Protein AF-A0A4Y2L6A6-F1 (afdb_monomer_lite)

Secondary structure (DSSP, 8-state):
-EESSSS--HHHHHHHHHHHTT---EEEEEEEEES-SS---EEEEEEEEE--STT--EEHHHHHHHTTSEEPPPP-

Structure (mmCIF, N/CA/C/O backbone):
data_AF-A0A4Y2L6A6-F1
#
_entry.id   AF-A0A4Y2L6A6-F1
#
loop_
_atom_site.group_PDB
_atom_site.id
_atom_site.type_symbol
_atom_site.label_atom_id
_atom_site.label_alt_id
_atom_site.label_comp_id
_atom_site.label_asym_id
_atom_site.label_entity_id
_atom_site.label_seq_id
_atom_site.pdbx_PDB_ins_code
_atom_site.Cartn_x
_atom_site.Cartn_y
_atom_site.Cartn_z
_atom_site.occupancy
_atom_site.B_iso_or_equiv
_atom_site.auth_seq_id
_atom_site.auth_comp_id
_atom_site.auth_asym_id
_atom_site.auth_atom_id
_atom_site.pdbx_PDB_model_num
ATOM 1 N N . VAL A 1 1 ? 0.158 -6.094 -4.455 1.00 94.88 1 VAL A N 1
ATOM 2 C CA . VAL A 1 1 ? -0.857 -5.769 -5.490 1.00 94.88 1 VAL A CA 1
ATOM 3 C C . VAL A 1 1 ? -0.189 -5.101 -6.677 1.00 94.88 1 VAL A C 1
ATOM 5 O O . VAL A 1 1 ? 0.928 -4.618 -6.525 1.00 94.88 1 VAL A O 1
ATOM 8 N N . VAL A 1 2 ? -0.838 -5.109 -7.839 1.00 96.31 2 VAL A N 1
ATOM 9 C CA . VAL A 1 2 ? -0.345 -4.514 -9.097 1.00 96.31 2 VAL A CA 1
ATOM 10 C C . VAL A 1 2 ? -1.429 -3.605 -9.699 1.00 96.31 2 VAL A C 1
ATOM 12 O O . VAL A 1 2 ? -2.595 -3.757 -9.314 1.00 96.31 2 VAL A O 1
ATOM 15 N N . PRO A 1 3 ? -1.091 -2.663 -10.603 1.00 97.12 3 PRO A N 1
ATOM 16 C CA . PRO A 1 3 ? -2.091 -1.792 -11.213 1.00 97.12 3 PRO A CA 1
ATOM 17 C C . PRO A 1 3 ? -3.136 -2.587 -12.004 1.00 97.12 3 PRO A C 1
ATOM 19 O O . PRO A 1 3 ? -2.882 -3.703 -12.473 1.00 97.12 3 PRO A O 1
ATOM 22 N N . MET A 1 4 ? -4.323 -1.995 -12.156 1.00 95.12 4 MET A N 1
ATOM 23 C CA . MET A 1 4 ? -5.414 -2.581 -12.944 1.00 95.12 4 MET A CA 1
ATOM 24 C C . MET A 1 4 ? -5.017 -2.791 -14.406 1.00 95.12 4 MET A C 1
ATOM 26 O O . MET A 1 4 ? -5.313 -3.835 -14.981 1.00 95.12 4 MET A O 1
ATOM 30 N N . GLU A 1 5 ? -4.302 -1.825 -14.979 1.00 91.69 5 GLU A N 1
ATOM 31 C CA . GLU A 1 5 ? -3.833 -1.852 -16.363 1.00 91.69 5 GLU A CA 1
ATOM 32 C C . GLU A 1 5 ? -2.307 -2.044 -16.422 1.00 91.69 5 GLU A C 1
ATOM 34 O O . GLU A 1 5 ? -1.729 -2.785 -15.625 1.00 91.69 5 GLU A O 1
ATOM 39 N N . MET A 1 6 ? -1.654 -1.398 -17.390 1.00 93.31 6 MET A N 1
ATOM 40 C CA . MET A 1 6 ? -0.207 -1.433 -17.581 1.00 93.31 6 MET A CA 1
ATOM 41 C C . MET A 1 6 ? 0.551 -0.636 -16.509 1.00 93.31 6 MET A C 1
ATOM 43 O O . MET A 1 6 ? 1.648 -1.040 -16.136 1.00 93.31 6 MET A O 1
ATOM 47 N N . ASP A 1 7 ? -0.028 0.455 -15.996 1.00 96.19 7 ASP A N 1
ATOM 48 C CA . ASP A 1 7 ? 0.599 1.314 -14.983 1.00 96.19 7 ASP A CA 1
ATOM 49 C C . ASP A 1 7 ? -0.434 1.910 -14.007 1.00 96.19 7 ASP A C 1
ATOM 51 O O . ASP A 1 7 ? -1.650 1.839 -14.228 1.00 96.19 7 ASP A O 1
ATOM 55 N N . TRP A 1 8 ? 0.043 2.484 -12.904 1.00 95.94 8 TRP A N 1
ATOM 56 C CA . TRP A 1 8 ? -0.781 3.179 -11.923 1.00 95.94 8 TRP A CA 1
ATOM 57 C C . TRP A 1 8 ? -1.296 4.504 -12.482 1.00 95.94 8 TRP A C 1
ATOM 59 O O . TRP A 1 8 ? -0.532 5.402 -12.834 1.00 95.94 8 TRP A O 1
ATOM 69 N N . ARG A 1 9 ? -2.622 4.661 -12.504 1.00 96.31 9 ARG A N 1
ATOM 70 C CA . ARG A 1 9 ? -3.248 5.944 -12.834 1.00 96.31 9 ARG A CA 1
ATOM 71 C C . ARG A 1 9 ? -2.902 6.978 -11.763 1.00 96.31 9 ARG A C 1
ATOM 73 O O . ARG A 1 9 ? -2.953 6.677 -10.571 1.00 96.31 9 ARG A O 1
ATOM 80 N N . ALA A 1 10 ? -2.636 8.216 -12.179 1.00 96.81 10 ALA A N 1
ATOM 81 C CA . ALA A 1 10 ? -2.310 9.312 -11.263 1.00 96.81 10 ALA A CA 1
ATOM 82 C C . ALA A 1 10 ? -3.384 9.515 -10.178 1.00 96.81 10 ALA A C 1
ATOM 84 O O . ALA A 1 10 ? -3.054 9.737 -9.016 1.00 96.81 10 ALA A O 1
ATOM 85 N N . GLU A 1 11 ? -4.659 9.364 -10.540 1.00 96.75 11 GLU A N 1
ATOM 86 C CA . GLU A 1 11 ? -5.780 9.421 -9.601 1.00 96.75 11 GLU A CA 1
ATOM 87 C C . GLU A 1 11 ? -5.671 8.360 -8.496 1.00 96.75 11 GLU A C 1
ATOM 89 O O . GLU A 1 11 ? -5.821 8.681 -7.318 1.00 96.75 11 GLU A O 1
ATOM 94 N N . HIS A 1 12 ? -5.320 7.117 -8.844 1.00 96.62 12 HIS A N 1
ATOM 95 C CA . HIS A 1 12 ? -5.162 6.050 -7.855 1.00 96.62 12 HIS A CA 1
ATOM 96 C C . HIS A 1 12 ? -3.978 6.331 -6.919 1.00 96.62 12 HIS A C 1
ATOM 98 O O . HIS A 1 12 ? -4.053 6.051 -5.724 1.00 96.62 12 HIS A O 1
ATOM 104 N N . CYS A 1 13 ? -2.899 6.931 -7.435 1.00 96.62 13 CYS A N 1
ATOM 105 C CA . CYS A 1 13 ? -1.756 7.354 -6.624 1.00 96.62 13 CYS A CA 1
ATOM 106 C C . CYS A 1 13 ? -2.135 8.456 -5.622 1.00 96.62 13 CYS A C 1
ATOM 108 O O . CYS A 1 13 ? -1.691 8.415 -4.474 1.00 96.62 13 CYS A O 1
ATOM 110 N N . ILE A 1 14 ? -2.959 9.425 -6.037 1.00 97.19 14 ILE A N 1
ATOM 111 C CA . ILE A 1 14 ? -3.452 10.499 -5.160 1.00 97.19 14 ILE A CA 1
ATOM 112 C C . ILE A 1 14 ? -4.343 9.912 -4.062 1.00 97.19 14 ILE A C 1
ATOM 114 O O . ILE A 1 14 ? -4.101 10.168 -2.885 1.00 97.19 14 ILE A O 1
ATOM 118 N N . 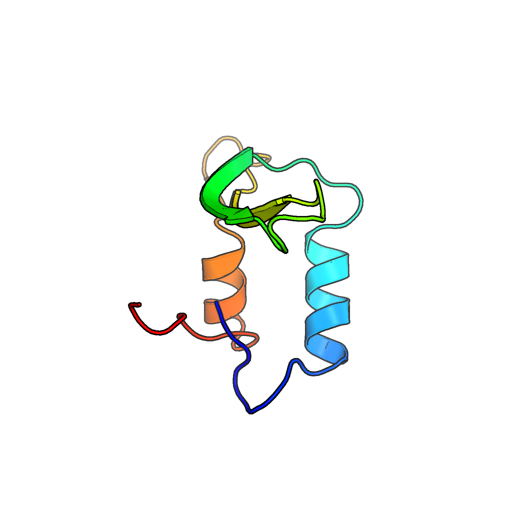GLN A 1 15 ? -5.300 9.057 -4.424 1.00 95.81 15 GLN A N 1
ATOM 119 C CA . GLN A 1 15 ? -6.181 8.397 -3.457 1.00 95.81 15 GLN A CA 1
ATOM 120 C C . GLN A 1 15 ? -5.391 7.527 -2.469 1.00 95.81 15 GLN A C 1
ATOM 122 O O . GLN A 1 15 ? -5.617 7.589 -1.261 1.00 95.81 15 GLN A O 1
ATOM 127 N N . PHE A 1 16 ? -4.407 6.759 -2.950 1.00 96.44 16 PHE A N 1
ATOM 128 C CA . PHE A 1 16 ? -3.530 5.986 -2.072 1.00 96.44 16 PHE A CA 1
ATOM 129 C C . PHE A 1 16 ? -2.748 6.894 -1.115 1.00 96.44 16 PHE A C 1
ATOM 131 O O . PHE A 1 16 ? -2.677 6.607 0.079 1.00 96.44 16 PHE A O 1
ATOM 138 N N . LYS A 1 17 ? -2.211 8.021 -1.600 1.00 96.62 17 LYS A N 1
ATOM 139 C CA . LYS A 1 17 ? -1.526 9.009 -0.757 1.00 96.62 17 LYS A CA 1
ATOM 140 C C . LYS A 1 17 ? -2.437 9.529 0.358 1.00 96.62 17 LYS A C 1
ATOM 142 O O . LYS A 1 17 ? -2.005 9.556 1.508 1.00 96.62 17 LYS A O 1
ATOM 147 N N . GLU A 1 18 ? -3.672 9.916 0.051 1.00 94.94 18 GLU A N 1
ATOM 148 C CA . GLU A 1 18 ? -4.655 10.379 1.046 1.00 94.94 18 GLU A CA 1
ATOM 149 C C . GLU A 1 18 ? -5.015 9.287 2.065 1.00 94.94 18 GLU A C 1
ATOM 151 O O . GLU A 1 18 ? -5.259 9.561 3.244 1.00 94.94 18 GLU A O 1
ATOM 156 N N . MET A 1 19 ? -5.002 8.023 1.636 1.00 92.38 19 MET A N 1
ATOM 157 C CA . MET A 1 19 ? -5.220 6.895 2.531 1.00 92.38 19 MET A CA 1
ATOM 158 C C . MET A 1 19 ? -4.089 6.724 3.548 1.00 92.38 19 MET A C 1
ATOM 160 O O . MET A 1 19 ? -4.403 6.379 4.686 1.00 92.38 19 MET A O 1
ATOM 164 N N . VAL A 1 20 ? -2.827 6.974 3.177 1.00 94.50 20 VAL A N 1
ATOM 165 C CA . VAL A 1 20 ? -1.648 6.576 3.979 1.00 94.50 20 VAL A CA 1
ATOM 166 C C . VAL A 1 20 ? -0.838 7.719 4.596 1.00 94.50 20 VAL A C 1
ATOM 168 O O . VAL A 1 20 ? -0.038 7.483 5.497 1.00 94.50 20 VAL A O 1
ATOM 171 N N . THR A 1 21 ? -1.006 8.954 4.133 1.00 94.94 21 THR A N 1
ATOM 172 C CA . THR A 1 21 ? -0.220 10.093 4.637 1.00 94.94 21 THR A CA 1
ATOM 173 C C . THR A 1 21 ? -0.629 10.446 6.069 1.00 94.94 21 THR A C 1
ATOM 175 O O . THR A 1 21 ? -1.813 10.415 6.392 1.00 94.94 21 THR A O 1
ATOM 178 N N . GLU A 1 22 ? 0.353 10.782 6.916 1.00 94.88 22 GLU A N 1
ATOM 179 C CA . GLU A 1 22 ? 0.153 11.205 8.318 1.00 94.88 22 GLU A CA 1
ATOM 180 C C . GLU A 1 22 ? -0.613 10.193 9.192 1.00 94.88 22 GLU A C 1
ATOM 182 O O . GLU A 1 22 ? -1.253 10.550 10.180 1.00 94.88 22 GLU A O 1
ATOM 187 N N . LYS A 1 23 ? -0.521 8.904 8.852 1.00 94.12 23 LYS A N 1
ATOM 188 C CA . LYS A 1 23 ? -1.129 7.806 9.609 1.00 94.12 23 LYS A CA 1
ATOM 189 C C . LYS A 1 23 ? -0.095 6.754 9.980 1.00 94.12 23 LYS A C 1
ATOM 191 O O . LYS A 1 23 ? 0.905 6.566 9.290 1.00 94.12 23 LYS A O 1
ATOM 196 N N . MET A 1 24 ? -0.360 6.066 11.084 1.00 94.81 24 MET A N 1
ATOM 197 C CA . MET A 1 24 ? 0.473 4.976 11.583 1.00 94.81 24 MET A CA 1
ATOM 198 C C . MET A 1 24 ? -0.112 3.643 11.127 1.00 94.81 24 MET A C 1
ATOM 200 O O . MET A 1 24 ? -1.315 3.422 11.248 1.00 94.81 24 MET A O 1
ATOM 204 N N . PHE A 1 25 ? 0.749 2.753 10.642 1.00 96.75 25 PHE A N 1
ATOM 205 C CA . PHE A 1 25 ? 0.372 1.416 10.191 1.00 96.75 25 PHE A CA 1
ATOM 206 C C . PHE A 1 25 ? 1.273 0.380 10.844 1.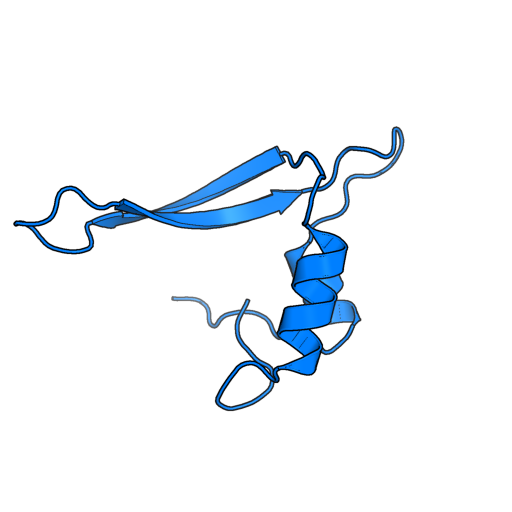00 96.75 25 PHE A C 1
ATOM 208 O O . PHE A 1 25 ? 2.462 0.624 11.067 1.00 96.75 25 PHE A O 1
ATOM 215 N N . VAL A 1 26 ? 0.719 -0.803 11.080 1.00 96.81 26 VAL A N 1
ATOM 216 C CA . VAL A 1 26 ? 1.522 -2.008 11.272 1.00 96.81 26 VAL A CA 1
ATOM 217 C C . VAL A 1 26 ? 1.930 -2.518 9.891 1.00 96.81 26 VAL A C 1
ATOM 219 O O . VAL A 1 26 ? 1.143 -2.477 8.944 1.00 96.81 26 VAL A O 1
ATOM 222 N N . ALA A 1 27 ? 3.171 -2.985 9.762 1.00 96.25 27 ALA A N 1
ATOM 223 C CA . ALA A 1 27 ? 3.690 -3.520 8.511 1.00 96.25 27 ALA A CA 1
ATOM 224 C C . ALA A 1 27 ? 4.225 -4.943 8.697 1.00 96.25 27 ALA A C 1
ATOM 226 O O . ALA A 1 27 ? 4.994 -5.209 9.620 1.00 96.25 27 ALA A O 1
ATOM 227 N N . ILE A 1 28 ? 3.861 -5.840 7.781 1.00 96.25 28 ILE A N 1
ATOM 228 C CA . ILE A 1 28 ? 4.474 -7.166 7.647 1.00 96.25 28 ILE A CA 1
ATOM 229 C C . ILE A 1 28 ? 5.427 -7.119 6.456 1.00 96.25 28 ILE A C 1
ATOM 231 O O . ILE A 1 28 ? 5.006 -6.799 5.342 1.00 96.25 28 ILE A O 1
ATOM 235 N N . VAL A 1 29 ? 6.698 -7.458 6.675 1.00 94.88 29 VAL A N 1
ATOM 236 C CA . VAL A 1 29 ? 7.678 -7.622 5.593 1.00 94.88 29 VAL A CA 1
ATOM 237 C C . VAL A 1 29 ? 7.440 -8.973 4.924 1.00 94.88 29 VAL A C 1
ATOM 239 O O . VAL A 1 29 ? 7.667 -10.012 5.536 1.00 94.88 29 VAL A O 1
ATOM 242 N N . GLN A 1 30 ? 6.967 -8.956 3.680 1.00 91.44 30 GLN A N 1
ATOM 243 C CA . GLN A 1 30 ? 6.718 -10.161 2.879 1.00 91.44 30 GLN A CA 1
ATOM 244 C C . GLN A 1 30 ? 7.983 -10.647 2.177 1.00 91.44 30 GLN A C 1
ATOM 246 O O . GLN A 1 30 ? 8.250 -11.842 2.116 1.00 91.44 30 GLN A O 1
ATOM 251 N N . ASN A 1 31 ? 8.772 -9.713 1.650 1.00 88.56 31 ASN A N 1
ATOM 252 C CA . ASN A 1 31 ? 9.991 -10.022 0.921 1.00 88.56 31 ASN A CA 1
ATOM 253 C C . ASN A 1 31 ? 11.011 -8.895 1.103 1.00 88.56 31 ASN A C 1
ATOM 255 O O . ASN A 1 31 ? 10.654 -7.735 1.342 1.00 88.56 31 ASN A O 1
ATOM 259 N N . ARG A 1 32 ? 12.287 -9.249 0.983 1.00 87.62 32 ARG A N 1
ATOM 260 C CA . ARG A 1 32 ? 13.427 -8.347 1.065 1.00 87.62 32 ARG A CA 1
ATOM 261 C C . ARG A 1 32 ? 14.405 -8.704 -0.047 1.00 87.62 32 ARG A C 1
ATOM 263 O O . ARG A 1 32 ? 15.011 -9.769 -0.018 1.00 87.62 32 ARG A O 1
ATOM 270 N N . GLU A 1 33 ? 14.610 -7.774 -0.968 1.00 85.25 33 GLU A N 1
ATOM 271 C CA . GLU A 1 33 ? 15.545 -7.909 -2.083 1.00 85.25 33 GLU A CA 1
ATOM 272 C C . GLU A 1 33 ? 16.649 -6.850 -1.946 1.00 85.25 33 GLU A C 1
ATOM 274 O O . GLU A 1 33 ? 16.377 -5.681 -1.654 1.00 85.25 33 GLU A O 1
ATOM 279 N N . LEU A 1 34 ? 17.905 -7.259 -2.133 1.00 77.25 34 LEU A N 1
ATOM 280 C CA . LEU A 1 34 ? 19.003 -6.312 -2.332 1.00 77.25 34 LEU A CA 1
ATOM 281 C C . LEU A 1 34 ? 18.901 -5.771 -3.753 1.00 77.25 34 LEU A C 1
ATOM 283 O O . LEU A 1 34 ? 18.679 -6.536 -4.691 1.00 77.25 34 LEU A O 1
ATOM 287 N N . ARG A 1 35 ? 18.999 -4.449 -3.902 1.00 67.19 35 ARG A N 1
ATOM 288 C CA . ARG A 1 35 ? 18.786 -3.803 -5.199 1.00 67.19 35 ARG A CA 1
ATOM 289 C C . ARG A 1 35 ? 19.965 -4.018 -6.154 1.00 67.19 35 ARG A C 1
ATOM 291 O O . ARG A 1 35 ? 19.741 -4.092 -7.357 1.00 67.19 35 ARG A O 1
ATOM 298 N N . ASP A 1 36 ? 21.172 -4.143 -5.606 1.00 70.69 36 ASP A N 1
ATOM 299 C CA . ASP A 1 36 ? 22.430 -4.457 -6.290 1.00 70.69 36 ASP A CA 1
ATOM 300 C C . ASP A 1 36 ? 23.409 -5.047 -5.247 1.00 70.69 36 ASP A C 1
ATOM 302 O O . ASP A 1 36 ? 23.286 -4.751 -4.060 1.00 70.69 36 ASP A O 1
ATOM 306 N N . GLU A 1 37 ? 24.386 -5.865 -5.644 1.00 62.50 37 GLU A N 1
ATOM 307 C CA . GLU A 1 37 ? 25.444 -6.334 -4.726 1.00 62.50 37 GLU A CA 1
ATOM 308 C C . GLU A 1 37 ? 26.378 -5.190 -4.287 1.00 62.50 37 GLU A C 1
ATOM 310 O O . GLU A 1 37 ? 27.022 -5.269 -3.239 1.00 62.50 37 GLU A O 1
ATOM 315 N N . SER A 1 38 ? 26.432 -4.115 -5.078 1.00 67.12 38 SER A N 1
ATOM 316 C CA . SER A 1 38 ? 27.215 -2.904 -4.810 1.00 67.12 38 SER A CA 1
ATOM 317 C C . SER A 1 38 ? 26.436 -1.794 -4.090 1.00 67.12 38 SER A C 1
ATOM 319 O O . SER A 1 38 ? 27.047 -0.865 -3.557 1.00 67.12 38 SER A O 1
ATOM 321 N N . ASP A 1 39 ? 25.104 -1.895 -4.044 1.00 66.69 39 ASP A N 1
ATOM 322 C CA . ASP A 1 39 ? 24.215 -0.921 -3.412 1.00 66.69 39 ASP A CA 1
ATOM 323 C C . ASP A 1 39 ? 23.667 -1.494 -2.101 1.00 66.69 39 ASP A C 1
ATOM 325 O O . ASP A 1 39 ? 22.993 -2.522 -2.065 1.00 66.69 39 ASP A O 1
ATOM 329 N N . SER A 1 40 ? 23.923 -0.804 -0.991 1.00 74.75 40 SER A N 1
ATOM 330 C CA . SER A 1 40 ? 23.379 -1.181 0.316 1.00 74.75 40 SER A CA 1
ATOM 331 C C . SER A 1 40 ? 21.871 -0.914 0.438 1.00 74.75 40 SER A C 1
ATOM 333 O O . SER A 1 40 ? 21.285 -1.173 1.495 1.00 74.75 40 SER A O 1
ATOM 335 N N . SER A 1 41 ? 21.222 -0.413 -0.622 1.00 79.12 41 SER A N 1
ATOM 336 C CA . SER A 1 41 ? 19.783 -0.188 -0.647 1.00 79.12 41 SER A CA 1
ATOM 337 C C . SER A 1 41 ? 18.982 -1.498 -0.657 1.00 79.12 41 SER A C 1
ATOM 339 O O . SER A 1 41 ? 19.181 -2.420 -1.452 1.00 79.12 41 SER A O 1
ATOM 341 N N . VAL A 1 42 ? 18.040 -1.578 0.282 1.00 84.56 42 VAL A N 1
ATOM 342 C CA . VAL A 1 42 ? 17.153 -2.725 0.470 1.00 84.56 42 VAL A CA 1
ATOM 343 C C . VAL A 1 42 ? 15.768 -2.354 -0.042 1.00 84.56 42 VAL A C 1
ATOM 345 O O . VAL A 1 42 ? 15.154 -1.403 0.444 1.00 84.56 42 VAL A O 1
ATOM 348 N N . LYS A 1 43 ? 15.244 -3.136 -0.986 1.00 87.44 43 LYS A N 1
ATOM 349 C CA . LYS A 1 43 ? 13.839 -3.073 -1.379 1.00 87.44 43 LYS A CA 1
ATOM 350 C C . LYS A 1 43 ? 13.047 -4.050 -0.515 1.00 87.44 43 LYS A C 1
ATOM 352 O O . LYS A 1 43 ? 13.384 -5.229 -0.434 1.00 87.44 43 LYS A O 1
ATOM 357 N N . VAL A 1 44 ? 11.982 -3.565 0.112 1.00 90.88 44 VAL A N 1
ATOM 358 C CA . VAL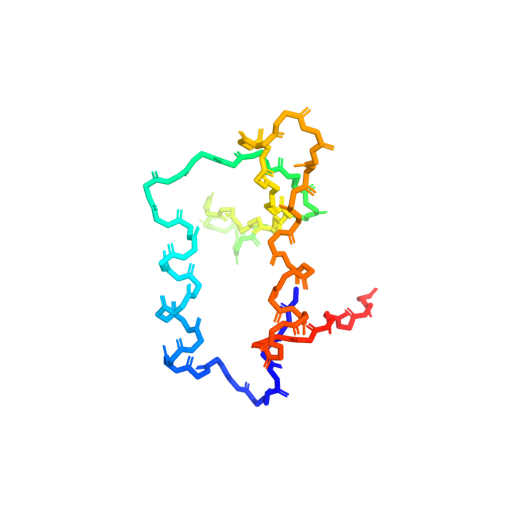 A 1 44 ? 11.053 -4.399 0.883 1.00 90.88 44 VAL A CA 1
ATOM 359 C C . VAL A 1 44 ? 9.673 -4.398 0.242 1.00 90.88 44 VAL A C 1
ATOM 361 O O . VAL A 1 44 ? 9.174 -3.358 -0.188 1.00 90.88 44 VAL A O 1
ATOM 364 N N . GLU A 1 45 ? 9.055 -5.572 0.183 1.00 92.38 45 GLU A N 1
ATOM 365 C CA . GLU A 1 45 ? 7.635 -5.723 -0.125 1.00 92.38 45 GLU A CA 1
ATOM 366 C C . GLU A 1 45 ? 6.883 -5.812 1.209 1.00 92.38 45 GLU A C 1
ATOM 368 O O . GLU A 1 45 ? 7.221 -6.635 2.062 1.00 92.38 45 GLU A O 1
ATOM 373 N N . LEU A 1 46 ? 5.892 -4.939 1.410 1.00 94.56 46 LEU A N 1
ATOM 374 C CA . LEU A 1 46 ? 5.172 -4.800 2.677 1.00 94.56 46 LEU A CA 1
ATOM 375 C C . LEU A 1 46 ? 3.678 -5.078 2.504 1.00 94.56 46 LEU A C 1
ATOM 377 O O . LEU A 1 46 ? 3.074 -4.699 1.499 1.00 94.56 46 LEU A O 1
ATOM 381 N N . ILE A 1 47 ? 3.067 -5.646 3.540 1.00 96.38 47 ILE A N 1
ATOM 382 C CA . ILE A 1 47 ? 1.627 -5.542 3.783 1.00 96.38 47 ILE A CA 1
ATOM 383 C C . ILE A 1 47 ? 1.422 -4.474 4.847 1.00 96.38 47 ILE A C 1
ATOM 385 O O . ILE A 1 47 ? 1.937 -4.612 5.953 1.00 96.38 47 ILE A O 1
ATOM 389 N N . LEU A 1 48 ? 0.669 -3.429 4.506 1.00 97.00 48 LEU A N 1
ATOM 390 C CA . LEU A 1 48 ? 0.275 -2.376 5.438 1.00 97.00 48 LEU A CA 1
ATOM 391 C C . LEU A 1 48 ? -1.101 -2.686 6.025 1.00 97.00 48 LEU A C 1
ATOM 393 O O . LEU A 1 48 ? -2.031 -3.029 5.285 1.00 97.00 48 LEU A O 1
ATOM 397 N N . ILE A 1 49 ? -1.210 -2.538 7.341 1.00 97.69 49 ILE A N 1
ATOM 398 C CA . ILE A 1 49 ? -2.407 -2.810 8.130 1.00 97.69 49 ILE A CA 1
ATOM 399 C C . ILE A 1 49 ? -2.697 -1.574 8.983 1.00 97.69 49 ILE A C 1
ATOM 401 O O . ILE A 1 49 ? -1.858 -1.140 9.775 1.00 97.69 49 ILE A O 1
ATOM 405 N N . ASP A 1 50 ? -3.876 -0.991 8.801 1.00 96.69 50 ASP A N 1
ATOM 406 C CA . ASP A 1 50 ? -4.400 0.058 9.670 1.00 96.69 50 ASP A CA 1
ATOM 407 C C . ASP A 1 50 ? -5.115 -0.596 10.856 1.00 96.69 50 ASP A C 1
ATOM 409 O O . ASP A 1 50 ? -6.142 -1.255 10.687 1.00 96.69 50 ASP A O 1
ATOM 413 N N . THR A 1 51 ? -4.548 -0.413 12.046 1.00 96.31 51 THR A N 1
ATOM 414 C CA . THR A 1 51 ? -5.057 -0.941 13.320 1.00 96.31 51 THR A CA 1
ATOM 415 C C . THR A 1 51 ? -5.626 0.179 14.201 1.00 96.31 51 THR A C 1
ATOM 417 O O . THR A 1 51 ? -5.676 0.056 15.423 1.00 96.31 51 THR A O 1
ATOM 420 N N . SER A 1 52 ? -5.980 1.331 13.616 1.00 93.94 52 SER A N 1
ATOM 421 C CA . SER A 1 52 ? -6.523 2.476 14.363 1.00 93.94 52 SER A CA 1
ATOM 422 C C . SER A 1 52 ? -7.931 2.228 14.910 1.00 93.94 52 SER A C 1
ATOM 424 O O . SER A 1 52 ? -8.362 2.917 15.837 1.00 93.94 52 SER A O 1
ATOM 426 N N . LYS A 1 53 ? -8.652 1.243 14.358 1.00 91.12 53 LYS A N 1
ATOM 427 C CA . LYS A 1 53 ? -9.976 0.832 14.831 1.00 91.12 53 LYS A CA 1
ATOM 428 C C . LYS A 1 53 ? -9.840 -0.314 15.840 1.00 91.12 53 LYS A C 1
ATOM 430 O O . LYS A 1 53 ? -9.162 -1.293 15.546 1.00 91.12 53 LYS A O 1
ATOM 435 N N . PRO A 1 54 ? -10.500 -0.232 17.007 1.00 91.38 54 PRO A N 1
ATOM 436 C CA . PRO A 1 54 ? -10.320 -1.202 18.088 1.00 91.38 54 PRO A CA 1
ATOM 437 C C . PRO A 1 54 ? -10.896 -2.594 17.788 1.00 91.38 54 PRO A C 1
ATOM 439 O O . PRO A 1 54 ? -10.542 -3.557 18.459 1.00 91.38 54 PRO A O 1
ATOM 442 N N . ASP A 1 55 ? -11.807 -2.703 16.824 1.00 94.69 55 ASP A N 1
ATOM 443 C CA . ASP A 1 55 ? -12.576 -3.908 16.513 1.00 94.69 55 ASP A CA 1
ATOM 444 C C . ASP A 1 55 ? -12.207 -4.547 15.169 1.00 94.69 55 ASP A C 1
ATOM 446 O O . ASP A 1 55 ? -12.697 -5.633 14.852 1.00 94.69 55 ASP A O 1
ATOM 450 N N . LYS A 1 56 ? -11.370 -3.886 14.360 1.00 94.81 56 LYS A N 1
ATOM 451 C CA . LYS A 1 56 ? -11.048 -4.365 13.018 1.00 94.81 56 LYS A CA 1
ATOM 452 C C . LYS A 1 56 ? -9.723 -3.825 12.495 1.00 94.81 56 LYS A C 1
ATOM 454 O O . LYS A 1 56 ? -9.543 -2.617 12.366 1.00 94.81 56 LYS A O 1
ATOM 459 N N . ASP A 1 57 ? -8.901 -4.747 12.017 1.00 96.81 57 ASP A N 1
ATOM 460 C CA . ASP A 1 57 ? -7.740 -4.440 11.193 1.00 96.81 57 ASP A CA 1
ATOM 461 C C . ASP A 1 57 ? -8.156 -4.223 9.734 1.00 96.81 57 ASP A C 1
ATOM 463 O O . ASP A 1 57 ? -8.946 -4.987 9.165 1.00 96.81 57 ASP A O 1
ATOM 467 N N . VAL A 1 58 ? -7.623 -3.173 9.109 1.00 96.44 58 VAL A N 1
ATOM 468 C CA . VAL A 1 58 ? -7.866 -2.871 7.695 1.00 96.44 58 VAL A CA 1
ATOM 469 C C . VAL A 1 58 ? -6.587 -3.085 6.901 1.00 96.44 58 VAL A C 1
ATOM 471 O O . VAL A 1 58 ? -5.627 -2.320 6.997 1.00 96.44 58 VAL A O 1
ATOM 474 N N . TYR A 1 59 ? -6.589 -4.116 6.065 1.00 96.81 59 TYR A N 1
ATOM 475 C CA . TYR A 1 59 ? -5.488 -4.418 5.165 1.00 96.81 59 TYR A CA 1
ATOM 476 C C . TYR A 1 59 ? -5.558 -3.497 3.949 1.00 96.81 59 TYR A C 1
ATOM 478 O O . TYR A 1 59 ? -6.480 -3.564 3.136 1.00 96.81 59 TYR A O 1
ATOM 486 N N . ILE A 1 60 ? -4.557 -2.632 3.793 1.00 97.00 60 ILE A N 1
ATOM 487 C CA . ILE A 1 60 ? -4.592 -1.579 2.768 1.00 97.00 60 ILE A CA 1
ATOM 488 C C . ILE A 1 60 ? -4.641 -2.164 1.356 1.00 97.00 60 ILE A C 1
ATOM 490 O O . ILE A 1 60 ? -5.319 -1.632 0.484 1.00 97.00 60 ILE A O 1
ATOM 494 N N . HIS A 1 61 ? -3.959 -3.283 1.126 1.00 96.25 61 HIS A N 1
ATOM 495 C CA . HIS A 1 61 ? -3.941 -3.930 -0.181 1.00 96.25 61 HIS A CA 1
ATOM 496 C C . HIS A 1 61 ? -5.302 -4.526 -0.580 1.00 96.25 61 HIS A C 1
ATOM 498 O O . HIS A 1 61 ? -5.637 -4.485 -1.761 1.00 96.25 61 HIS A O 1
ATOM 504 N N . GLU A 1 62 ? -6.085 -5.035 0.378 1.00 97.19 62 GLU A N 1
ATOM 505 C CA . GLU A 1 62 ? -7.450 -5.522 0.139 1.00 97.19 62 GLU A CA 1
ATOM 506 C C . GLU A 1 62 ? -8.362 -4.353 -0.223 1.00 97.19 62 GLU A C 1
ATOM 508 O O . GLU A 1 62 ? -9.049 -4.400 -1.238 1.00 97.19 62 GLU A O 1
ATOM 513 N N . LEU A 1 63 ? -8.266 -3.249 0.525 1.00 96.50 63 LEU A N 1
ATOM 514 C CA . LEU A 1 63 ? -9.051 -2.045 0.263 1.00 96.50 63 LEU A CA 1
ATOM 515 C C . LEU A 1 63 ? -8.772 -1.449 -1.128 1.00 96.50 63 LEU A C 1
ATOM 517 O O . LEU A 1 63 ? -9.686 -0.953 -1.782 1.00 96.50 63 LEU A O 1
ATOM 521 N N . LEU A 1 64 ? -7.524 -1.511 -1.606 1.00 97.31 64 LEU A N 1
ATOM 522 C CA . LEU A 1 64 ? -7.177 -1.099 -2.972 1.00 97.31 64 LEU A CA 1
ATOM 523 C C . LEU A 1 64 ? -7.819 -1.995 -4.040 1.00 97.31 64 LEU A C 1
ATOM 525 O O . LEU A 1 64 ? -8.168 -1.498 -5.110 1.00 97.31 64 LEU A O 1
ATOM 529 N N . ILE A 1 65 ? -7.969 -3.294 -3.767 1.00 97.69 65 ILE A N 1
ATOM 5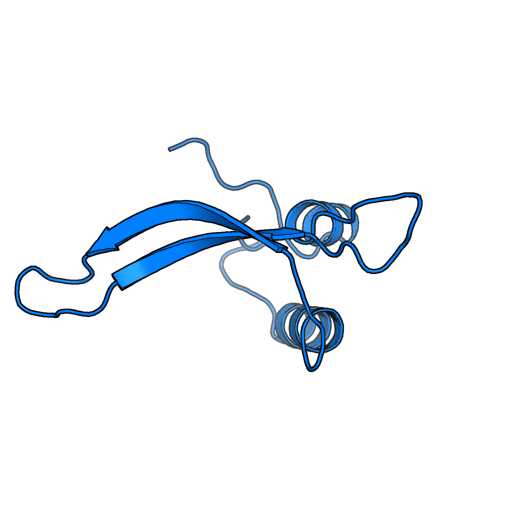30 C CA . ILE A 1 65 ? -8.642 -4.235 -4.672 1.00 97.69 65 ILE A CA 1
ATOM 531 C C . ILE A 1 65 ? -10.154 -3.996 -4.662 1.00 97.69 65 ILE A C 1
ATOM 533 O O . ILE A 1 65 ? -10.756 -3.879 -5.724 1.00 97.69 65 ILE A O 1
ATOM 537 N N . GLU A 1 66 ? -10.759 -3.860 -3.480 1.00 97.19 66 GLU A N 1
ATOM 538 C CA . GLU A 1 66 ? -12.193 -3.579 -3.319 1.00 97.19 66 GLU A CA 1
ATOM 539 C C . GLU A 1 66 ? -12.619 -2.278 -4.011 1.00 97.19 66 GLU A C 1
ATOM 541 O O . GLU A 1 66 ? -13.733 -2.180 -4.520 1.00 97.19 66 GLU A O 1
ATOM 546 N N . LYS A 1 67 ? -11.730 -1.278 -4.048 1.00 96.31 67 LYS A N 1
ATOM 547 C CA . LYS A 1 67 ? -11.946 0.008 -4.729 1.00 96.31 67 LYS A CA 1
ATOM 548 C C . LYS A 1 67 ? -11.629 -0.014 -6.226 1.00 96.31 67 LYS A C 1
ATOM 550 O O . LYS A 1 67 ? -11.624 1.047 -6.840 1.00 96.31 67 LYS A O 1
ATOM 555 N N . GLU A 1 68 ? -11.310 -1.176 -6.794 1.00 96.06 68 GLU A N 1
ATOM 556 C CA . GLU A 1 68 ? -10.892 -1.329 -8.196 1.00 96.06 68 GLU A CA 1
ATOM 557 C C . GLU A 1 68 ? -9.681 -0.449 -8.571 1.00 96.06 68 GLU A C 1
ATOM 559 O O . GLU A 1 68 ? -9.469 -0.094 -9.730 1.00 96.06 68 GLU A O 1
ATOM 564 N N . MET A 1 69 ? -8.847 -0.092 -7.589 1.00 96.44 69 MET A N 1
ATOM 565 C CA . MET A 1 69 ? -7.631 0.696 -7.810 1.00 96.44 69 MET A CA 1
ATOM 566 C C . MET A 1 69 ? -6.442 -0.194 -8.171 1.00 96.44 69 MET A C 1
ATOM 568 O O . MET A 1 69 ? -5.503 0.255 -8.837 1.00 96.44 69 MET A O 1
ATOM 572 N N . ALA A 1 70 ? -6.476 -1.446 -7.714 1.00 97.50 70 ALA A N 1
ATOM 573 C CA . ALA A 1 70 ? -5.440 -2.447 -7.891 1.00 97.50 70 ALA A CA 1
ATOM 574 C C . ALA A 1 70 ? -6.043 -3.844 -8.060 1.00 97.50 70 ALA A C 1
ATOM 576 O O . ALA A 1 70 ? -7.198 -4.093 -7.730 1.00 97.50 70 ALA A O 1
ATOM 577 N N . ARG A 1 71 ? -5.216 -4.794 -8.494 1.00 96.94 71 ARG A N 1
ATOM 578 C CA . ARG A 1 71 ? -5.561 -6.219 -8.539 1.00 96.94 71 ARG A CA 1
ATOM 579 C C . ARG A 1 71 ? -4.531 -7.065 -7.784 1.00 96.94 71 ARG A C 1
ATOM 581 O O . ARG A 1 71 ? -3.408 -6.590 -7.534 1.00 96.94 71 ARG A O 1
ATOM 588 N N . PRO A 1 72 ? -4.873 -8.313 -7.410 1.00 95.50 72 PRO A N 1
ATOM 589 C CA . PRO A 1 72 ? -3.914 -9.239 -6.821 1.00 95.50 72 PRO A CA 1
ATOM 590 C C . PRO A 1 72 ? -2.647 -9.344 -7.674 1.00 95.50 72 PRO A C 1
ATOM 592 O O . PRO A 1 72 ? -2.709 -9.384 -8.906 1.00 95.50 72 PRO A O 1
ATOM 595 N N . ALA A 1 73 ? -1.489 -9.349 -7.012 1.00 90.56 73 ALA A N 1
ATOM 596 C CA . ALA A 1 73 ? -0.240 -9.628 -7.709 1.00 90.56 73 ALA A CA 1
ATOM 597 C C . ALA A 1 73 ? -0.247 -11.098 -8.170 1.00 90.56 73 ALA A C 1
ATOM 599 O O . ALA A 1 73 ? -0.795 -11.938 -7.453 1.00 90.56 73 ALA A O 1
ATOM 600 N N . PRO A 1 74 ? 0.344 -11.424 -9.332 1.00 82.50 74 PRO A N 1
ATOM 601 C CA . PRO A 1 74 ? 0.546 -12.814 -9.717 1.00 82.50 74 PRO A CA 1
ATOM 602 C C . PRO A 1 74 ? 1.333 -13.545 -8.627 1.00 82.50 74 PRO A C 1
ATOM 604 O O . PRO A 1 74 ? 2.242 -12.964 -8.030 1.00 82.50 74 PRO A O 1
ATOM 607 N N . ILE A 1 75 ? 0.987 -14.808 -8.380 1.00 73.19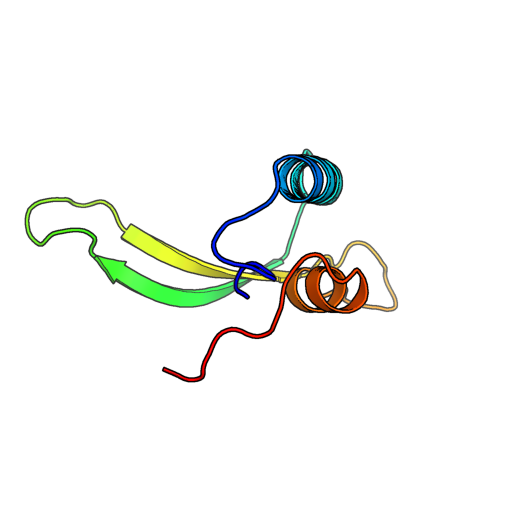 75 ILE A N 1
ATOM 608 C CA . ILE A 1 75 ? 1.791 -15.682 -7.524 1.00 73.19 75 ILE A CA 1
ATOM 609 C C . ILE A 1 75 ? 3.151 -15.838 -8.223 1.00 73.19 75 ILE A C 1
ATOM 611 O O . ILE A 1 75 ? 3.182 -16.242 -9.387 1.00 73.19 75 ILE A O 1
ATOM 615 N N . LYS A 1 76 ? 4.229 -15.417 -7.550 1.00 58.78 76 LYS A N 1
ATOM 616 C CA . LYS A 1 76 ? 5.611 -15.579 -8.025 1.00 58.78 76 LYS A CA 1
ATOM 617 C C . LYS A 1 76 ? 6.045 -17.037 -7.905 1.00 58.78 76 LYS A C 1
ATOM 619 O O . LYS A 1 76 ? 5.660 -17.672 -6.898 1.00 58.78 76 LYS A O 1
#

InterPro domains:
  IPR035437 SNase-like, OB-fold superfamily [G3DSA:2.40.50.90] (1-74)

Foldseek 3Di:
DAFLDPHQDPVLVVVLCV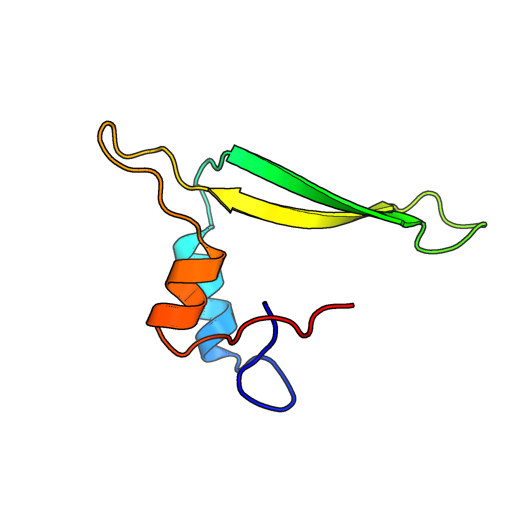VDPPADWDKDFPDWDDPDPPDPDIDTDIFTWHPVDPPDIDTVVVVCVVVNRHDDDPDD

Organism: Araneus ventricosus (NCBI:txid182803)

pLDDT: mean 91.35, std 9.24, range [58.78, 97.69]

Radius of gyration: 14.18 Å; chains: 1; bounding box: 40×27×36 Å

Sequence (76 aa):
VVPMEMDWRAEHCIQFKEMVTEKMFVAIVQNRELRDESDSSVKVELILIDTSKPDKDVYIHELLIEKEMARPAPIK